Protein AF-A0A958BZB2-F1 (afdb_monomer_lite)

Sequence (69 aa):
MSKPKAYRFRKARAQGVPFRIEYVATNTSKELIFLVPADLPSGAYRLEVRARFGKHLRSGQLRDILAVA

Foldseek 3Di:
DDDDDDDDDDDDDDPDDDDDFPAWPDDDPVDTRGDDDPPPDFDKDKDKDWDDDPPDIDIDTDPDIDGDD

Secondary structure (DSSP, 8-state):
-PPP-PPP-PPP-SSSPPPPP--EEEE-SS-EEEPPPTTSPSEEEEEEEEEEETTEEEEEEEEEEEEE-

Radius of gyration: 14.02 Å; chains: 1; bounding box: 32×32×36 Å

Structure (mmCIF, N/CA/C/O backbone):
data_AF-A0A958BZB2-F1
#
_entry.id   AF-A0A958BZB2-F1
#
loop_
_atom_site.group_PDB
_atom_site.id
_atom_site.type_symbol
_atom_site.label_atom_id
_atom_site.label_alt_id
_atom_site.label_comp_id
_atom_site.label_asym_id
_atom_site.label_entity_id
_atom_site.label_seq_id
_atom_site.pdbx_PDB_ins_code
_atom_site.Cartn_x
_atom_site.Cartn_y
_atom_site.Cartn_z
_atom_site.occupancy
_atom_site.B_iso_or_equiv
_atom_site.auth_seq_id
_atom_site.auth_comp_id
_atom_site.auth_asym_id
_atom_site.auth_atom_id
_atom_site.pdbx_PDB_model_num
ATOM 1 N N . MET A 1 1 ? -11.564 -20.107 20.837 1.00 42.31 1 MET A N 1
ATOM 2 C CA . MET A 1 1 ? -10.631 -19.773 19.733 1.00 42.31 1 MET A CA 1
ATOM 3 C C . MET A 1 1 ? -11.439 -19.388 18.499 1.00 42.31 1 MET A C 1
ATOM 5 O O . MET A 1 1 ? -12.201 -20.216 18.019 1.00 42.31 1 MET A O 1
ATOM 9 N N . SER A 1 2 ? -11.344 -18.142 18.022 1.00 38.81 2 SER A N 1
ATOM 10 C CA . SER A 1 2 ? -12.084 -17.670 16.836 1.00 38.81 2 SER A CA 1
ATOM 11 C C . SER A 1 2 ? -11.173 -17.675 15.605 1.00 38.81 2 SER A C 1
ATOM 13 O O . SER A 1 2 ? -10.052 -17.177 15.672 1.00 38.81 2 SER A O 1
ATOM 15 N N . LYS A 1 3 ? -11.634 -18.277 14.501 1.00 43.94 3 LYS A N 1
ATOM 16 C CA . LYS A 1 3 ? -10.886 -18.415 13.237 1.00 43.94 3 LYS A CA 1
ATOM 17 C C . LYS A 1 3 ? -10.782 -17.062 12.504 1.00 43.94 3 LYS A C 1
ATOM 19 O O . LYS A 1 3 ? -11.739 -16.285 12.552 1.00 43.94 3 LYS A O 1
ATOM 24 N N . PRO A 1 4 ? -9.684 -16.773 11.778 1.00 38.84 4 PRO A N 1
ATOM 25 C CA . PRO A 1 4 ? -9.541 -15.513 11.051 1.00 38.84 4 PRO A CA 1
ATOM 26 C C . PRO A 1 4 ? -10.544 -15.428 9.887 1.00 38.84 4 PRO A C 1
ATOM 28 O O . PRO A 1 4 ? -10.644 -16.333 9.058 1.00 38.84 4 PRO A O 1
ATOM 31 N N . LYS A 1 5 ? -11.313 -14.331 9.827 1.00 43.44 5 LYS A N 1
ATOM 32 C CA . LYS A 1 5 ? -12.276 -14.055 8.747 1.00 43.44 5 LYS A CA 1
ATOM 33 C C . LYS A 1 5 ? -11.542 -13.583 7.490 1.00 43.44 5 LYS A C 1
ATOM 35 O O . LYS A 1 5 ? -10.982 -12.491 7.469 1.00 43.44 5 LYS A O 1
ATOM 40 N N . ALA A 1 6 ? -11.603 -14.383 6.428 1.00 38.88 6 ALA A N 1
ATOM 41 C CA . ALA A 1 6 ? -11.155 -13.995 5.095 1.00 38.88 6 ALA A CA 1
ATOM 42 C C . ALA A 1 6 ? -12.186 -13.064 4.427 1.00 38.88 6 ALA A C 1
ATOM 44 O O . ALA A 1 6 ? -13.357 -13.420 4.290 1.00 38.88 6 ALA A O 1
ATOM 45 N N . TYR A 1 7 ? -11.758 -11.878 3.989 1.00 37.50 7 TYR A N 1
ATOM 46 C CA . TYR A 1 7 ? -12.603 -10.924 3.264 1.00 37.50 7 TYR A CA 1
ATOM 47 C C . TYR A 1 7 ? -12.327 -11.007 1.753 1.00 37.50 7 TYR A C 1
ATOM 49 O O . TYR A 1 7 ? -11.220 -10.719 1.305 1.00 37.50 7 TYR A O 1
ATOM 57 N N . ARG A 1 8 ? -13.338 -11.390 0.956 1.00 39.06 8 ARG A N 1
ATOM 58 C CA . ARG A 1 8 ? -13.317 -11.329 -0.519 1.00 39.06 8 ARG A CA 1
ATOM 59 C C . ARG A 1 8 ? -13.884 -9.987 -0.990 1.00 39.06 8 ARG A C 1
ATOM 61 O O . ARG A 1 8 ? -15.051 -9.700 -0.735 1.00 39.06 8 ARG A O 1
ATOM 68 N N . PHE A 1 9 ? -13.095 -9.200 -1.720 1.00 39.31 9 PHE A N 1
ATOM 69 C CA . PHE A 1 9 ? -13.554 -7.972 -2.380 1.00 39.31 9 PHE A CA 1
ATOM 70 C C . PHE A 1 9 ? -13.703 -8.201 -3.891 1.00 39.31 9 PHE A C 1
ATOM 72 O O . PHE A 1 9 ? -12.829 -8.787 -4.530 1.00 39.31 9 PHE A O 1
ATOM 79 N N . ARG A 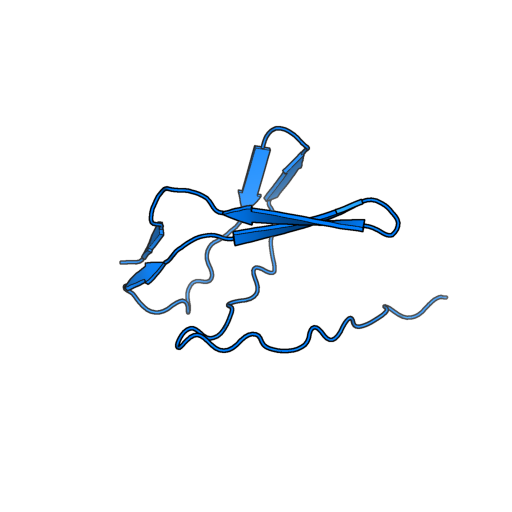1 10 ? -14.847 -7.784 -4.455 1.00 40.66 10 ARG A N 1
ATOM 80 C CA . ARG A 1 10 ? -15.167 -7.919 -5.885 1.00 40.66 10 ARG A CA 1
ATOM 81 C C . ARG A 1 10 ? -14.366 -6.908 -6.720 1.00 40.66 10 ARG A C 1
ATOM 83 O O . ARG A 1 10 ? -14.248 -5.744 -6.350 1.00 40.66 10 ARG A O 1
ATOM 90 N N . LYS A 1 11 ? -13.828 -7.401 -7.840 1.00 40.03 11 LYS A N 1
ATOM 91 C CA . LYS A 1 11 ? -12.974 -6.713 -8.822 1.00 40.03 11 LYS A CA 1
ATOM 92 C C . LYS A 1 11 ? -13.687 -5.515 -9.468 1.00 40.03 11 LYS A C 1
ATOM 94 O O . LYS A 1 11 ? -14.736 -5.700 -10.076 1.00 40.03 11 LYS A O 1
ATOM 99 N N . ALA A 1 12 ? -13.068 -4.336 -9.422 1.00 37.97 12 ALA A N 1
ATOM 100 C CA . ALA A 1 12 ? -13.333 -3.256 -10.372 1.00 37.97 12 ALA A CA 1
ATOM 101 C C . ALA A 1 12 ? -12.292 -3.356 -11.499 1.00 37.97 12 ALA A C 1
ATOM 103 O O . ALA A 1 12 ? -11.092 -3.357 -11.232 1.00 37.97 12 ALA A O 1
ATOM 104 N N . ARG A 1 13 ? -12.755 -3.529 -12.743 1.00 42.66 13 ARG A N 1
ATOM 105 C CA . ARG A 1 13 ? -11.919 -3.588 -13.950 1.00 42.66 13 ARG A CA 1
ATOM 106 C C . ARG A 1 13 ? -11.447 -2.177 -14.323 1.00 42.66 13 ARG A C 1
ATOM 108 O O . ARG A 1 13 ? -12.213 -1.401 -14.875 1.00 42.66 13 ARG A O 1
ATOM 115 N N . ALA A 1 14 ? -10.173 -1.911 -14.084 1.00 36.53 14 ALA A N 1
ATOM 116 C CA . ALA A 1 14 ? -9.281 -1.236 -15.024 1.00 36.53 14 ALA A CA 1
ATOM 117 C C . ALA A 1 14 ? -8.123 -2.220 -15.274 1.00 36.53 14 ALA A C 1
ATOM 119 O O . ALA A 1 14 ? -7.988 -3.180 -14.515 1.00 36.53 14 ALA A O 1
ATOM 120 N N . GLN A 1 15 ? -7.326 -2.066 -16.329 1.00 46.09 15 GLN A N 1
ATOM 121 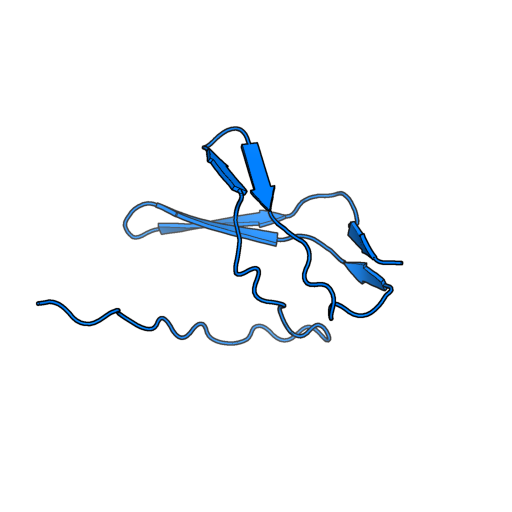C CA . GLN A 1 15 ? -6.181 -2.943 -16.627 1.00 46.09 15 GLN A CA 1
ATOM 122 C C . GLN A 1 15 ? -5.031 -2.762 -15.612 1.00 46.09 15 GLN A C 1
ATOM 124 O O . GLN A 1 15 ? -3.938 -2.331 -15.945 1.00 46.09 15 GLN A O 1
ATOM 129 N N . GLY A 1 16 ? -5.296 -3.064 -14.349 1.00 52.50 16 GLY A N 1
ATOM 130 C CA . GLY A 1 16 ? -4.358 -3.028 -13.244 1.00 52.50 16 GLY A CA 1
ATOM 131 C C . GLY A 1 16 ? -4.873 -4.011 -12.212 1.00 52.50 16 GLY A C 1
ATOM 132 O O . GLY A 1 16 ? -5.913 -3.790 -11.588 1.00 52.50 16 GLY A O 1
ATOM 133 N N . VAL A 1 17 ? -4.203 -5.153 -12.096 1.00 60.06 17 VAL A N 1
ATOM 134 C CA . VAL A 1 17 ? -4.479 -6.092 -11.011 1.00 60.06 17 VAL A CA 1
ATOM 135 C C . VAL A 1 17 ? -4.177 -5.339 -9.714 1.00 60.06 17 VAL A C 1
ATOM 137 O O . VAL A 1 17 ? -3.075 -4.816 -9.579 1.00 60.06 17 VAL A O 1
ATOM 140 N N . PRO A 1 18 ? -5.135 -5.203 -8.781 1.00 59.91 18 PRO A N 1
ATOM 141 C CA . PRO A 1 18 ? -4.848 -4.544 -7.520 1.00 59.91 18 PRO A CA 1
ATOM 142 C C . PRO A 1 18 ? -3.803 -5.372 -6.774 1.00 59.91 18 PRO A C 1
ATOM 144 O O . PRO A 1 18 ? -4.046 -6.538 -6.458 1.00 59.91 18 PRO A O 1
ATOM 147 N N . PHE A 1 19 ? -2.656 -4.764 -6.494 1.00 65.50 19 PHE A N 1
ATOM 148 C CA . PHE A 1 19 ? -1.632 -5.375 -5.662 1.00 65.50 19 PHE A CA 1
ATOM 149 C C . PHE A 1 19 ? -2.017 -5.191 -4.202 1.00 65.50 19 PHE A C 1
ATOM 151 O O . PHE A 1 19 ? -2.364 -4.094 -3.755 1.00 65.50 19 PHE A O 1
ATOM 158 N N . ARG A 1 20 ? -2.025 -6.298 -3.460 1.00 68.94 20 ARG A N 1
ATOM 159 C CA . ARG A 1 20 ? -2.315 -6.259 -2.035 1.00 68.94 20 ARG A CA 1
ATOM 160 C C . ARG A 1 20 ? -1.033 -5.901 -1.300 1.00 68.94 20 ARG A C 1
ATOM 162 O O . ARG A 1 20 ? -0.072 -6.655 -1.328 1.00 68.94 20 ARG A O 1
ATOM 169 N N . ILE A 1 21 ? -1.066 -4.781 -0.595 1.00 70.94 21 ILE A N 1
ATOM 170 C CA . ILE A 1 21 ? -0.037 -4.441 0.377 1.00 70.94 21 ILE A CA 1
ATOM 171 C C . ILE A 1 21 ? -0.310 -5.245 1.650 1.00 70.94 21 ILE A C 1
ATOM 173 O O . ILE A 1 21 ? -1.377 -5.111 2.256 1.00 70.94 21 ILE A O 1
ATOM 177 N N . GLU A 1 22 ? 0.617 -6.125 2.022 1.00 68.25 22 GLU A N 1
ATOM 178 C CA . GLU A 1 22 ? 0.462 -7.000 3.192 1.00 68.25 22 GLU A CA 1
ATOM 179 C C . GLU A 1 22 ? 1.046 -6.396 4.470 1.00 68.25 22 GLU A C 1
ATOM 181 O O . GLU A 1 22 ? 0.584 -6.722 5.563 1.00 68.25 22 GLU A O 1
ATOM 186 N N . TYR A 1 23 ? 2.003 -5.473 4.336 1.00 67.81 23 TYR A N 1
ATOM 187 C CA . TYR A 1 23 ? 2.690 -4.860 5.463 1.00 67.81 23 TYR A CA 1
ATOM 188 C C . TYR A 1 23 ? 2.503 -3.342 5.510 1.00 67.81 23 TYR A C 1
ATOM 190 O O . TYR A 1 23 ? 2.842 -2.617 4.572 1.00 67.81 23 TYR A O 1
ATOM 198 N N . VAL A 1 24 ? 2.001 -2.873 6.652 1.00 75.56 24 VAL A N 1
ATOM 199 C CA . VAL A 1 24 ? 1.818 -1.459 6.980 1.00 75.56 24 VAL A CA 1
ATOM 200 C C . VAL A 1 24 ? 2.606 -1.187 8.260 1.00 75.56 24 VAL A C 1
ATOM 202 O O . VAL A 1 24 ? 2.224 -1.664 9.325 1.00 75.56 24 VAL A O 1
ATOM 205 N N . ALA A 1 25 ? 3.716 -0.458 8.140 1.00 76.88 25 ALA A N 1
ATOM 206 C CA . ALA A 1 25 ? 4.582 -0.095 9.260 1.00 76.88 25 ALA A CA 1
ATOM 207 C C . ALA A 1 25 ? 3.894 0.899 10.208 1.00 76.88 25 ALA A C 1
ATOM 209 O O . ALA A 1 25 ? 3.975 0.751 11.424 1.00 76.88 25 ALA A O 1
ATOM 210 N N . THR A 1 26 ? 3.164 1.869 9.647 1.00 81.81 26 THR A N 1
ATOM 211 C CA . THR A 1 26 ? 2.415 2.876 10.411 1.00 81.81 26 THR A CA 1
ATOM 212 C C . THR A 1 26 ? 1.029 3.051 9.815 1.00 81.81 26 THR A C 1
ATOM 214 O O . THR A 1 26 ? 0.900 3.217 8.606 1.00 81.81 26 THR A O 1
ATOM 217 N N . ASN A 1 27 ? -0.011 3.030 10.653 1.00 85.44 27 ASN A N 1
ATOM 218 C CA . ASN A 1 27 ? -1.403 3.229 10.241 1.00 85.44 27 ASN A CA 1
ATOM 219 C C . ASN A 1 27 ? -2.131 4.140 11.234 1.00 85.44 27 ASN A C 1
ATOM 221 O O . ASN A 1 27 ? -2.759 3.676 12.187 1.00 85.44 27 ASN A O 1
ATOM 225 N N . THR A 1 28 ? -2.021 5.445 11.020 1.00 85.06 28 THR A N 1
ATOM 226 C CA . THR A 1 28 ? -2.709 6.468 11.811 1.00 85.06 28 THR A CA 1
ATOM 227 C C . THR A 1 28 ? -3.604 7.315 10.912 1.00 85.06 28 THR A C 1
ATOM 229 O O . THR A 1 28 ? -3.545 7.242 9.687 1.00 85.06 28 THR A O 1
ATOM 232 N N . SER A 1 29 ? -4.441 8.166 11.507 1.00 81.25 29 SER A N 1
ATOM 233 C CA . SER A 1 29 ? -5.280 9.094 10.739 1.00 81.25 29 SER A CA 1
ATOM 234 C C . SER A 1 29 ? -4.489 10.167 9.983 1.00 81.25 29 SER A C 1
ATOM 236 O O . SER A 1 29 ? 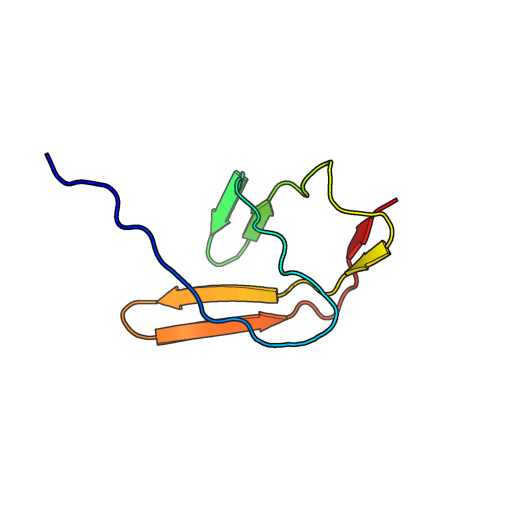-5.048 10.797 9.088 1.00 81.25 29 SER A O 1
ATOM 238 N N . LYS A 1 30 ? -3.220 10.394 10.350 1.00 85.06 30 LYS A N 1
ATOM 239 C CA . LYS A 1 30 ? -2.348 11.422 9.761 1.00 85.06 30 LYS A CA 1
ATOM 240 C C . LYS A 1 30 ? -1.254 10.845 8.867 1.00 85.06 30 LYS A C 1
ATOM 242 O O . LYS A 1 30 ? -0.705 11.575 8.054 1.00 85.06 30 LYS A O 1
ATOM 247 N N . GLU A 1 31 ? -0.936 9.566 9.025 1.00 84.19 31 GLU A N 1
ATOM 248 C CA . GLU A 1 31 ? 0.207 8.941 8.373 1.00 84.19 31 GLU A CA 1
ATOM 249 C C . GLU A 1 31 ? -0.062 7.461 8.096 1.00 84.19 31 G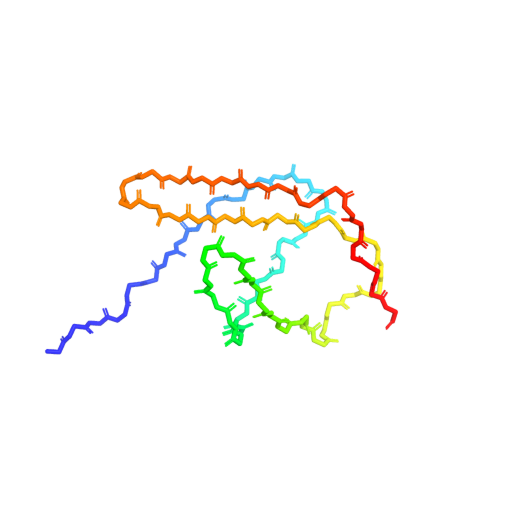LU A C 1
ATOM 251 O O . GLU A 1 31 ? -0.518 6.723 8.976 1.00 84.19 31 GLU A O 1
ATOM 256 N N . LEU A 1 32 ? 0.273 7.035 6.877 1.00 82.62 32 LEU A N 1
ATOM 257 C CA . LEU A 1 32 ? 0.268 5.644 6.450 1.00 82.62 32 LEU A CA 1
ATOM 258 C C . LEU A 1 32 ? 1.640 5.311 5.848 1.00 82.62 32 LEU A C 1
ATOM 260 O O . LEU A 1 32 ? 1.979 5.821 4.784 1.00 82.62 32 LEU A O 1
ATOM 264 N N . ILE A 1 33 ? 2.408 4.442 6.507 1.00 84.69 33 ILE A N 1
ATOM 265 C CA . ILE A 1 33 ? 3.689 3.928 6.005 1.00 84.69 33 ILE A CA 1
ATOM 266 C C . ILE A 1 33 ? 3.498 2.461 5.656 1.00 84.69 33 ILE A C 1
ATOM 268 O O . ILE A 1 33 ? 3.055 1.672 6.491 1.00 84.69 33 ILE A O 1
ATOM 272 N N . PHE A 1 34 ? 3.848 2.079 4.435 1.00 84.69 34 PHE A N 1
ATOM 273 C CA . PHE A 1 34 ? 3.705 0.716 3.947 1.00 84.69 34 PHE A CA 1
ATOM 274 C C . PHE A 1 34 ? 4.880 0.321 3.059 1.00 84.69 34 PHE A C 1
ATOM 276 O O . PHE A 1 34 ? 5.586 1.178 2.531 1.00 84.69 34 PHE A O 1
ATOM 283 N N . LEU A 1 35 ? 5.086 -0.985 2.904 1.00 82.12 35 LEU A N 1
ATOM 284 C CA . LEU A 1 35 ? 6.109 -1.507 2.005 1.00 82.12 35 LEU A CA 1
ATOM 285 C C . LEU A 1 35 ? 5.507 -1.772 0.629 1.00 82.12 35 LEU A C 1
ATOM 287 O O . LEU A 1 35 ? 4.468 -2.423 0.508 1.00 82.12 35 LEU A O 1
ATOM 291 N N . VAL A 1 36 ? 6.179 -1.270 -0.403 1.00 83.44 36 VAL A N 1
ATOM 292 C CA . VAL A 1 36 ? 5.875 -1.619 -1.790 1.00 83.44 36 VAL A CA 1
ATOM 293 C C . VAL A 1 36 ? 6.373 -3.053 -2.035 1.00 83.44 36 VAL A C 1
ATOM 295 O O . VAL A 1 36 ? 7.529 -3.334 -1.717 1.00 83.44 36 VAL A O 1
ATOM 298 N N . PRO A 1 37 ? 5.533 -3.975 -2.546 1.00 81.06 37 PRO A N 1
ATOM 299 C CA . PRO A 1 37 ? 5.949 -5.339 -2.851 1.00 81.06 37 PRO A CA 1
ATOM 300 C C . PRO A 1 37 ? 7.110 -5.350 -3.846 1.00 81.06 37 PRO A C 1
ATOM 302 O O . PRO A 1 37 ? 7.084 -4.617 -4.833 1.00 81.06 37 PRO A O 1
ATOM 305 N N . ALA A 1 38 ? 8.119 -6.185 -3.594 1.00 81.88 38 ALA A N 1
ATOM 306 C CA . ALA A 1 38 ? 9.309 -6.268 -4.443 1.00 81.88 38 ALA A CA 1
ATOM 307 C C . ALA A 1 38 ? 9.021 -6.874 -5.828 1.00 81.88 38 ALA A C 1
ATOM 309 O O . ALA A 1 38 ? 9.787 -6.674 -6.763 1.00 81.88 38 ALA A O 1
ATOM 310 N N . ASP A 1 39 ? 7.924 -7.617 -5.957 1.00 82.75 39 ASP A N 1
ATOM 311 C CA . ASP A 1 39 ? 7.438 -8.223 -7.196 1.00 82.75 39 ASP A CA 1
ATOM 312 C C . ASP A 1 39 ? 6.479 -7.308 -7.975 1.00 82.75 39 ASP A C 1
ATOM 314 O O . ASP A 1 39 ? 5.921 -7.718 -8.997 1.00 82.75 39 ASP A O 1
ATOM 318 N N . LEU A 1 40 ? 6.274 -6.070 -7.510 1.00 82.50 40 LEU A N 1
ATOM 319 C CA . LEU A 1 40 ? 5.477 -5.087 -8.228 1.00 82.50 40 LEU A CA 1
ATOM 320 C C . LEU A 1 40 ? 6.213 -4.699 -9.523 1.00 82.50 40 LEU A C 1
ATOM 322 O O . LEU A 1 40 ? 7.333 -4.194 -9.443 1.00 82.50 40 LEU A O 1
ATOM 326 N N . PRO A 1 41 ? 5.619 -4.904 -10.715 1.00 85.19 41 PRO A N 1
ATOM 327 C CA . PRO A 1 41 ? 6.294 -4.586 -11.969 1.00 85.19 41 PRO A CA 1
ATOM 328 C C . PRO A 1 41 ? 6.697 -3.114 -12.039 1.00 85.19 41 PRO A C 1
ATOM 330 O O . PRO A 1 41 ? 5.944 -2.249 -11.583 1.00 85.19 41 PRO A O 1
ATOM 333 N N . SER A 1 42 ? 7.831 -2.812 -12.665 1.00 86.69 42 SER A N 1
ATOM 334 C CA . SER A 1 42 ? 8.239 -1.427 -12.892 1.00 86.69 42 SER A CA 1
ATOM 335 C C . SER A 1 42 ? 7.162 -0.681 -13.688 1.00 86.69 42 SER A C 1
ATOM 337 O O . SER A 1 42 ? 6.587 -1.205 -14.648 1.00 86.69 42 SER A O 1
ATOM 339 N N . GLY A 1 43 ? 6.843 0.539 -13.266 1.00 87.81 43 GLY A N 1
ATOM 340 C CA . GLY A 1 43 ? 5.753 1.306 -13.855 1.00 87.81 43 GLY A CA 1
ATOM 341 C C . GLY A 1 43 ? 5.236 2.443 -12.984 1.00 87.81 43 GLY A C 1
ATOM 342 O O . GLY A 1 43 ? 5.693 2.681 -11.866 1.00 87.81 43 GLY A O 1
ATOM 343 N N . ALA A 1 44 ? 4.257 3.157 -13.534 1.00 85.94 44 ALA A N 1
ATOM 344 C CA . ALA A 1 44 ? 3.572 4.265 -12.884 1.00 85.94 44 ALA A CA 1
ATOM 345 C C . ALA A 1 44 ? 2.231 3.801 -12.305 1.00 85.94 44 ALA A C 1
ATOM 347 O O . ALA A 1 44 ? 1.349 3.343 -13.034 1.00 85.94 44 ALA A O 1
ATOM 348 N N . TYR A 1 45 ? 2.054 3.976 -10.998 1.00 83.19 45 TYR A N 1
ATOM 349 C CA . TYR A 1 45 ? 0.875 3.525 -10.268 1.00 83.19 45 TYR A CA 1
ATOM 350 C C . TYR A 1 45 ? 0.154 4.691 -9.600 1.00 83.19 45 TYR A C 1
ATOM 352 O O . TYR A 1 45 ? 0.767 5.589 -9.026 1.00 83.19 45 TYR A O 1
ATOM 360 N N . ARG A 1 46 ? -1.181 4.649 -9.626 1.00 84.81 46 ARG A N 1
ATOM 361 C CA . ARG A 1 46 ? -2.016 5.502 -8.772 1.00 84.81 46 ARG A CA 1
ATOM 362 C C . ARG A 1 46 ? -2.294 4.777 -7.469 1.00 84.81 46 ARG A C 1
ATOM 364 O O . ARG A 1 46 ? -2.799 3.655 -7.487 1.00 84.81 46 ARG A O 1
ATOM 371 N N . LEU A 1 47 ? -2.007 5.433 -6.351 1.00 83.62 47 LEU A N 1
ATOM 372 C CA . LEU A 1 47 ? -2.271 4.873 -5.033 1.00 83.62 47 LEU A CA 1
ATOM 373 C C . LEU A 1 47 ? -3.705 5.199 -4.591 1.00 83.62 47 LEU A C 1
ATOM 375 O O . LEU A 1 47 ? -4.104 6.363 -4.528 1.00 83.62 47 LEU A O 1
ATOM 379 N N . GLU A 1 48 ? -4.474 4.166 -4.251 1.00 85.69 48 GLU A N 1
ATOM 380 C CA . GLU A 1 48 ? -5.801 4.290 -3.646 1.00 85.69 48 GLU A CA 1
ATOM 381 C C . GLU A 1 48 ? -5.772 3.747 -2.214 1.00 85.69 48 GLU A C 1
ATOM 383 O O . GLU A 1 48 ? -5.433 2.587 -1.980 1.00 85.69 48 GLU A O 1
ATOM 388 N N . VAL A 1 49 ? -6.186 4.569 -1.253 1.00 84.56 49 VAL A N 1
ATOM 389 C CA . VAL A 1 49 ? -6.349 4.176 0.147 1.00 84.56 49 VAL A CA 1
ATOM 390 C C . VAL A 1 49 ? -7.826 3.929 0.416 1.00 84.56 49 VAL A C 1
ATOM 392 O O . VAL A 1 49 ? -8.670 4.798 0.197 1.00 84.56 49 VAL A O 1
ATOM 395 N N . ARG A 1 50 ? -8.153 2.740 0.925 1.00 84.75 50 ARG A N 1
ATOM 396 C CA . ARG A 1 50 ? -9.510 2.363 1.339 1.00 84.75 50 ARG A CA 1
ATOM 397 C C . ARG A 1 50 ? -9.514 2.013 2.818 1.00 84.75 50 ARG A C 1
ATOM 399 O O . ARG A 1 50 ? -8.812 1.098 3.235 1.00 84.75 50 ARG A O 1
ATOM 406 N N . ALA A 1 51 ? -10.346 2.693 3.595 1.00 83.94 51 ALA A N 1
ATOM 407 C CA . ALA A 1 51 ? -10.463 2.487 5.033 1.00 83.94 51 ALA A CA 1
ATOM 408 C C . ALA A 1 51 ? -11.926 2.270 5.430 1.00 83.94 51 ALA A C 1
ATOM 410 O O . ALA A 1 51 ? -12.831 2.990 4.997 1.00 83.94 51 ALA A O 1
ATOM 411 N N . ARG A 1 52 ? -12.174 1.250 6.257 1.00 84.44 52 ARG A N 1
ATOM 412 C CA . ARG A 1 52 ? -13.506 0.953 6.788 1.00 84.44 52 ARG A CA 1
ATOM 413 C C . ARG A 1 52 ? -13.644 1.533 8.191 1.00 84.44 52 ARG A C 1
ATOM 415 O O . ARG A 1 52 ? -12.960 1.093 9.106 1.00 84.44 52 ARG A O 1
ATOM 422 N N . PHE A 1 53 ? -14.585 2.455 8.356 1.00 81.38 53 PHE A N 1
ATOM 423 C CA . PHE A 1 53 ? -14.947 3.053 9.637 1.00 81.38 53 PHE A CA 1
ATOM 424 C C . PHE A 1 53 ? -16.359 2.591 10.017 1.00 81.38 53 PHE A C 1
ATOM 426 O O . PHE A 1 53 ? -17.360 3.035 9.445 1.00 81.38 53 PHE A O 1
ATOM 433 N N . GLY A 1 54 ? -16.446 1.636 10.946 1.00 86.56 54 GLY A N 1
ATOM 434 C CA . GLY A 1 54 ? -17.703 0.967 11.286 1.00 86.56 54 GLY A CA 1
ATOM 435 C C . GLY A 1 54 ? -18.302 0.237 10.079 1.00 86.56 54 GLY A C 1
ATOM 436 O O . GLY A 1 54 ? -17.684 -0.668 9.516 1.00 86.56 54 GLY A O 1
ATOM 437 N N . LYS A 1 55 ? -19.510 0.639 9.665 1.00 91.25 55 LYS A N 1
ATOM 438 C CA . LYS A 1 55 ? -20.203 0.084 8.485 1.00 91.25 55 LYS A CA 1
ATOM 439 C C . LYS A 1 55 ? -19.847 0.793 7.172 1.00 91.25 55 LYS A C 1
ATOM 441 O O . LYS A 1 55 ? -20.230 0.312 6.110 1.00 91.25 55 LYS A O 1
ATOM 446 N N . HIS A 1 56 ? -19.111 1.902 7.224 1.00 87.88 56 HIS A N 1
ATOM 447 C CA . HIS A 1 56 ? -18.839 2.732 6.055 1.00 87.88 56 HIS A CA 1
ATOM 448 C C . HIS A 1 56 ? -17.455 2.438 5.483 1.00 87.88 56 HIS A C 1
ATOM 450 O O . HIS A 1 56 ? -16.461 2.437 6.210 1.00 87.88 56 HIS A O 1
ATOM 456 N N . LEU A 1 57 ? -17.383 2.215 4.171 1.00 87.00 57 LEU A N 1
ATOM 457 C CA . LEU A 1 57 ? -16.125 2.192 3.434 1.00 87.00 57 LEU A CA 1
ATOM 458 C C . LEU A 1 57 ? -15.874 3.589 2.872 1.00 87.00 57 LEU A C 1
ATOM 460 O O . LEU A 1 57 ? -16.697 4.106 2.121 1.00 87.00 57 LEU A O 1
ATOM 464 N N . ARG A 1 58 ? -14.747 4.189 3.245 1.00 84.94 58 ARG A N 1
ATOM 465 C CA . ARG A 1 58 ? -14.256 5.436 2.662 1.00 84.94 58 ARG A CA 1
ATOM 466 C C . ARG A 1 58 ? -13.045 5.123 1.796 1.00 84.94 58 ARG A C 1
ATOM 468 O O . ARG A 1 58 ? -12.240 4.260 2.147 1.00 84.94 58 ARG A O 1
ATOM 475 N N . SER A 1 59 ? -12.926 5.814 0.674 1.00 86.00 59 SER A N 1
ATOM 476 C CA . SER A 1 59 ? -11.803 5.690 -0.251 1.00 86.00 59 SER A CA 1
ATOM 477 C C . SER A 1 59 ? -11.275 7.069 -0.615 1.00 86.00 59 SER A C 1
ATOM 479 O O . SER A 1 59 ? -12.052 8.010 -0.764 1.00 86.00 59 SER A O 1
ATOM 481 N N . GLY A 1 60 ? -9.963 7.171 -0.777 1.00 83.44 60 GLY A N 1
ATOM 482 C CA . GLY A 1 60 ? -9.276 8.344 -1.297 1.00 83.44 60 GLY A CA 1
ATOM 483 C C . GLY A 1 60 ? -8.163 7.910 -2.240 1.00 83.44 60 GLY A C 1
ATOM 484 O O . GLY A 1 60 ? -7.637 6.806 -2.117 1.00 83.44 60 GLY A O 1
ATOM 485 N N . GLN A 1 61 ? -7.818 8.766 -3.192 1.00 83.12 61 GLN A N 1
ATOM 486 C CA . GLN A 1 61 ? -6.694 8.546 -4.096 1.00 83.12 61 GLN A CA 1
ATOM 487 C C . GLN A 1 61 ? -5.647 9.616 -3.834 1.00 83.12 61 GLN A C 1
ATOM 489 O O . GLN A 1 61 ? -5.997 10.784 -3.633 1.00 83.12 61 GLN A O 1
ATOM 494 N N . LEU A 1 62 ? -4.376 9.222 -3.841 1.00 78.88 62 LEU A N 1
ATOM 495 C CA . LEU A 1 62 ? -3.311 10.207 -3.930 1.00 78.88 62 LEU A CA 1
ATOM 496 C C . LEU A 1 62 ? -3.309 10.777 -5.346 1.00 78.88 62 LEU A C 1
ATOM 498 O O . LEU A 1 62 ? -3.564 10.071 -6.323 1.00 78.88 62 LEU A O 1
ATOM 502 N N . ARG A 1 63 ? -3.056 12.082 -5.437 1.00 79.81 63 ARG A N 1
ATOM 503 C CA . ARG A 1 63 ? -2.900 12.763 -6.727 1.00 79.81 63 ARG A CA 1
ATOM 504 C C . ARG A 1 63 ? -1.559 12.424 -7.370 1.00 79.81 63 ARG A C 1
ATOM 506 O O . ARG A 1 63 ? -1.461 12.430 -8.594 1.00 79.81 63 ARG A O 1
ATOM 513 N N . ASP A 1 64 ? -0.576 12.097 -6.540 1.00 82.38 64 ASP A N 1
ATOM 514 C CA . ASP A 1 64 ? 0.774 11.766 -6.965 1.00 82.38 64 ASP A CA 1
ATOM 515 C C . ASP A 1 64 ? 0.864 10.340 -7.515 1.00 82.38 64 ASP A C 1
ATOM 517 O O . ASP A 1 64 ? 0.084 9.446 -7.167 1.00 82.38 64 ASP A O 1
ATOM 521 N N . ILE A 1 65 ? 1.841 10.143 -8.395 1.00 84.19 65 ILE A N 1
ATOM 522 C CA . ILE A 1 65 ? 2.144 8.859 -9.017 1.00 84.19 65 ILE A CA 1
ATOM 523 C C . ILE A 1 65 ? 3.256 8.177 -8.226 1.00 84.19 65 ILE A C 1
ATOM 525 O O . ILE A 1 65 ? 4.315 8.761 -8.003 1.00 84.19 65 ILE A O 1
ATOM 529 N N . 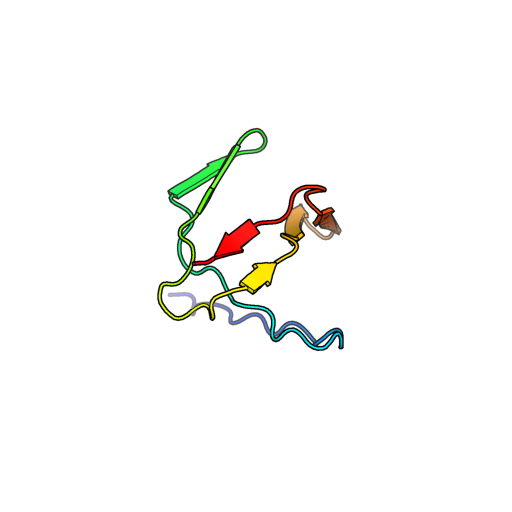LEU A 1 66 ? 3.032 6.919 -7.849 1.00 81.50 66 LEU A N 1
ATOM 530 C CA . LEU A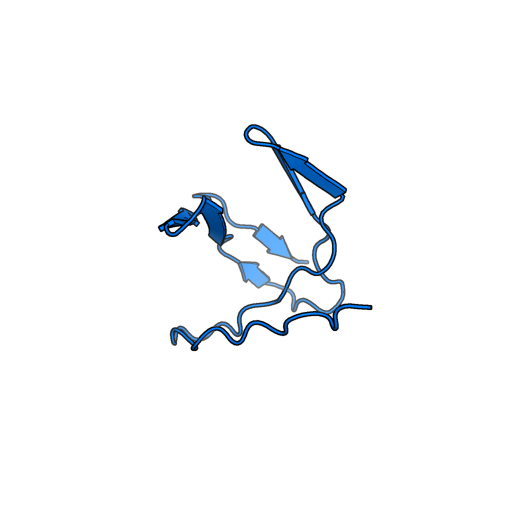 1 66 ? 4.092 6.043 -7.367 1.00 81.50 66 LEU A CA 1
ATOM 531 C C . LEU A 1 66 ? 4.841 5.484 -8.580 1.00 81.50 66 LEU A C 1
ATOM 533 O O . LEU A 1 66 ? 4.261 4.740 -9.373 1.00 81.50 66 LEU A O 1
ATOM 537 N N . ALA A 1 67 ? 6.114 5.844 -8.717 1.00 85.00 67 ALA A N 1
ATOM 538 C CA . ALA A 1 67 ? 7.010 5.263 -9.709 1.00 85.00 67 ALA A CA 1
ATOM 539 C C . ALA A 1 67 ? 7.782 4.094 -9.084 1.00 85.00 67 ALA A C 1
ATOM 541 O O . ALA A 1 67 ? 8.455 4.266 -8.069 1.00 85.00 67 ALA A O 1
ATOM 542 N N . VAL A 1 68 ? 7.667 2.917 -9.695 1.00 83.62 68 VAL A N 1
ATOM 543 C CA . VAL A 1 68 ? 8.432 1.714 -9.344 1.00 83.62 68 VAL A CA 1
ATOM 544 C C . VAL A 1 68 ? 9.460 1.502 -10.446 1.00 83.62 68 VAL A C 1
ATOM 546 O O . VAL A 1 68 ? 9.075 1.430 -11.617 1.00 83.62 68 VAL A O 1
ATOM 549 N N . ALA A 1 69 ? 10.739 1.462 -10.077 1.00 79.12 69 ALA A N 1
ATOM 550 C CA . ALA A 1 69 ? 11.866 1.259 -10.983 1.00 79.12 69 ALA A CA 1
ATOM 551 C C . ALA A 1 69 ? 12.450 -0.136 -10.775 1.00 79.12 69 ALA A C 1
ATOM 553 O O . ALA A 1 69 ? 12.713 -0.479 -9.601 1.00 79.12 69 ALA A O 1
#

pLDDT: mean 71.99, std 18.03, range [36.53, 91.25]